Protein AF-A0A2W4UMA4-F1 (afdb_monomer)

Solvent-accessible surface area (backbone atoms only — not comparable to full-atom values): 4296 Å² total; per-residue (Å²): 125,59,71,69,57,52,51,49,51,50,48,56,57,67,74,50,84,80,67,67,95,63,88,65,50,72,67,54,52,47,53,51,51,46,48,58,47,31,77,73,66,68,57,50,78,66,53,50,50,45,50,45,51,53,47,61,80,40,39,68,63,56,50,50,62,58,57,62,68,75,110

pLDDT: mean 81.67, std 13.67, range [44.31, 93.62]

Organism: NCBI:txid47253

Secondary structure (DSSP, 8-state):
--HHHHHHHHHHHHT-TT--SS---HHHHHHHHHHHHHHHH---HHHHHHHHHHHHHTHHHHHHHHHGGG-

Mean predicted aligned error: 5.87 Å

Structure (mmCIF, N/CA/C/O backbone):
data_AF-A0A2W4UMA4-F1
#
_entry.id   AF-A0A2W4UMA4-F1
#
loop_
_atom_site.group_PDB
_atom_site.id
_atom_site.type_symbol
_atom_site.label_atom_id
_atom_site.label_alt_id
_atom_site.label_comp_id
_atom_site.label_asym_id
_atom_site.label_entity_id
_atom_site.label_seq_id
_atom_site.pdbx_PDB_ins_code
_atom_site.Cartn_x
_atom_site.Cartn_y
_atom_site.Cartn_z
_atom_site.occupancy
_atom_site.B_iso_or_equiv
_atom_site.auth_seq_id
_atom_site.auth_comp_id
_atom_site.auth_asym_id
_atom_site.auth_atom_id
_atom_site.pdbx_PDB_model_num
ATOM 1 N N . MET A 1 1 ? -3.036 -8.935 8.218 1.00 79.81 1 MET A N 1
ATOM 2 C CA . MET A 1 1 ? -3.641 -7.798 7.494 1.00 79.81 1 MET A CA 1
ATOM 3 C C . MET A 1 1 ? -4.975 -8.256 6.930 1.00 79.81 1 MET A C 1
ATOM 5 O O . MET A 1 1 ? -5.045 -9.399 6.494 1.00 79.81 1 MET A O 1
ATOM 9 N N . ASP A 1 2 ? -6.014 -7.420 6.983 1.00 86.50 2 ASP A N 1
ATOM 10 C CA . ASP A 1 2 ? -7.344 -7.757 6.450 1.00 86.50 2 ASP A CA 1
ATOM 11 C C . ASP A 1 2 ? -7.335 -7.864 4.909 1.00 86.50 2 ASP A C 1
ATOM 13 O O . ASP A 1 2 ? -6.601 -7.143 4.225 1.00 86.50 2 ASP A O 1
ATOM 17 N N . THR A 1 3 ? -8.159 -8.750 4.341 1.00 87.31 3 THR A N 1
ATOM 18 C CA . THR A 1 3 ? -8.238 -9.000 2.891 1.00 87.31 3 THR A CA 1
ATOM 19 C C . THR A 1 3 ? -8.709 -7.777 2.097 1.00 87.31 3 THR A C 1
ATOM 21 O O . THR A 1 3 ? -8.338 -7.614 0.932 1.00 87.31 3 THR A O 1
ATOM 24 N N . ARG A 1 4 ? -9.524 -6.897 2.691 1.00 88.56 4 ARG A N 1
ATOM 25 C CA . ARG A 1 4 ? -9.916 -5.616 2.085 1.00 88.56 4 ARG A CA 1
ATOM 26 C C . ARG A 1 4 ? -8.707 -4.694 1.947 1.00 88.56 4 ARG A C 1
ATOM 28 O O . ARG A 1 4 ? -8.497 -4.125 0.879 1.00 88.56 4 ARG A O 1
ATOM 35 N N . LEU A 1 5 ? -7.892 -4.611 2.995 1.00 88.00 5 LEU A N 1
ATOM 36 C CA . LEU A 1 5 ? -6.672 -3.806 3.020 1.00 88.00 5 LEU A CA 1
ATOM 37 C C . LEU A 1 5 ? -5.630 -4.336 2.027 1.00 88.00 5 LEU A C 1
ATOM 39 O O . LEU A 1 5 ? -4.987 -3.559 1.332 1.00 88.00 5 LEU A O 1
ATOM 43 N N . MET A 1 6 ? -5.505 -5.664 1.911 1.00 89.75 6 MET A N 1
ATOM 44 C CA . MET A 1 6 ? -4.625 -6.312 0.927 1.00 89.75 6 MET A CA 1
ATOM 45 C C . MET A 1 6 ? -5.026 -5.982 -0.507 1.00 89.75 6 MET A C 1
ATOM 47 O O . MET A 1 6 ? -4.164 -5.655 -1.320 1.00 89.75 6 MET A O 1
ATOM 51 N N . ARG A 1 7 ? -6.326 -6.056 -0.816 1.00 90.69 7 ARG A N 1
ATOM 52 C CA . ARG A 1 7 ? -6.846 -5.709 -2.144 1.00 90.69 7 ARG A CA 1
ATOM 53 C C . ARG A 1 7 ? -6.631 -4.237 -2.467 1.00 90.69 7 ARG A C 1
ATOM 55 O O . ARG A 1 7 ? -6.214 -3.926 -3.574 1.00 90.69 7 ARG A O 1
ATOM 62 N N . LEU A 1 8 ? -6.854 -3.349 -1.499 1.00 89.88 8 LEU A N 1
ATOM 63 C CA . LEU A 1 8 ? -6.604 -1.923 -1.681 1.00 89.88 8 LEU A CA 1
ATOM 64 C C . LEU A 1 8 ? -5.116 -1.631 -1.910 1.00 89.88 8 LEU A C 1
ATOM 66 O O . LEU A 1 8 ? -4.780 -0.865 -2.808 1.00 89.88 8 LEU A O 1
ATOM 70 N N . ALA A 1 9 ? -4.229 -2.269 -1.143 1.00 88.69 9 ALA A N 1
ATOM 71 C CA . ALA A 1 9 ? -2.790 -2.118 -1.322 1.00 88.69 9 ALA A CA 1
ATOM 72 C C . ALA A 1 9 ? -2.347 -2.551 -2.725 1.00 88.69 9 ALA A C 1
ATOM 74 O O . ALA A 1 9 ? -1.617 -1.819 -3.386 1.00 88.69 9 ALA A O 1
ATOM 75 N N . TRP A 1 10 ? -2.843 -3.694 -3.205 1.00 89.69 10 TRP A N 1
ATOM 76 C CA . TRP A 1 10 ? -2.559 -4.165 -4.561 1.00 89.69 10 TRP A CA 1
ATOM 77 C C . TRP A 1 10 ? -3.166 -3.286 -5.653 1.00 89.69 10 TRP A C 1
ATOM 79 O O . TRP A 1 10 ? -2.480 -3.025 -6.631 1.00 89.69 10 TRP A O 1
ATOM 89 N N . SER A 1 11 ? -4.385 -2.770 -5.468 1.00 90.19 11 SER A N 1
ATOM 90 C CA . SER A 1 11 ? -4.984 -1.790 -6.385 1.00 90.19 11 SER A CA 1
ATOM 91 C C . SER A 1 11 ? -4.097 -0.556 -6.519 1.00 90.19 11 SER A C 1
ATOM 93 O O . SER A 1 11 ? -3.789 -0.144 -7.625 1.00 90.19 11 SER A O 1
ATOM 95 N N . VAL A 1 12 ? -3.610 -0.003 -5.404 1.00 88.00 12 VAL A N 1
ATOM 96 C CA . VAL A 1 12 ? -2.755 1.194 -5.420 1.00 88.00 12 VAL A CA 1
ATOM 97 C C . VAL A 1 12 ? -1.393 0.940 -6.077 1.00 88.00 12 VAL A C 1
ATOM 99 O O . VAL A 1 12 ? -0.843 1.850 -6.700 1.00 88.00 12 VAL A O 1
ATOM 102 N N . VAL A 1 13 ? -0.839 -0.267 -5.928 1.00 85.88 13 VAL A N 1
ATOM 103 C CA .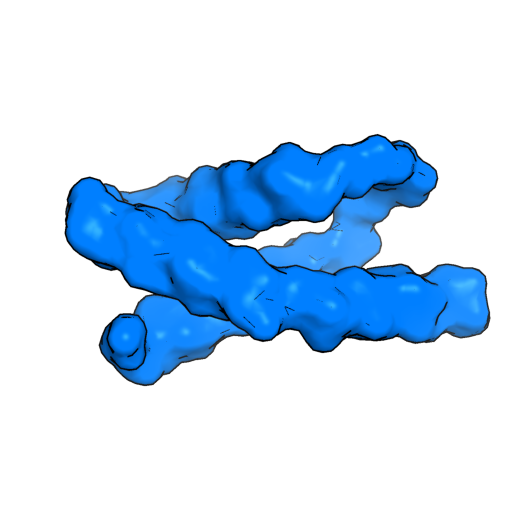 VAL A 1 13 ? 0.375 -0.687 -6.643 1.00 85.88 13 VAL A CA 1
ATOM 104 C C . VAL A 1 13 ? 0.088 -0.795 -8.146 1.00 85.88 13 VAL A C 1
ATOM 106 O O . VAL A 1 13 ? 0.807 -0.208 -8.950 1.00 85.88 13 VAL A O 1
ATOM 109 N N . ASP A 1 14 ? -0.993 -1.463 -8.538 1.00 83.94 14 ASP A N 1
ATOM 110 C CA . ASP A 1 14 ? -1.374 -1.638 -9.946 1.00 83.94 14 ASP A CA 1
ATOM 111 C C . ASP A 1 14 ? -1.678 -0.294 -10.644 1.00 83.94 14 ASP A C 1
ATOM 113 O O . ASP A 1 14 ? -1.178 -0.009 -11.727 1.00 83.94 14 ASP A O 1
ATOM 117 N N . GLU A 1 15 ? -2.384 0.607 -9.954 1.00 81.25 15 GLU A N 1
ATOM 118 C CA . GLU A 1 15 ? -2.7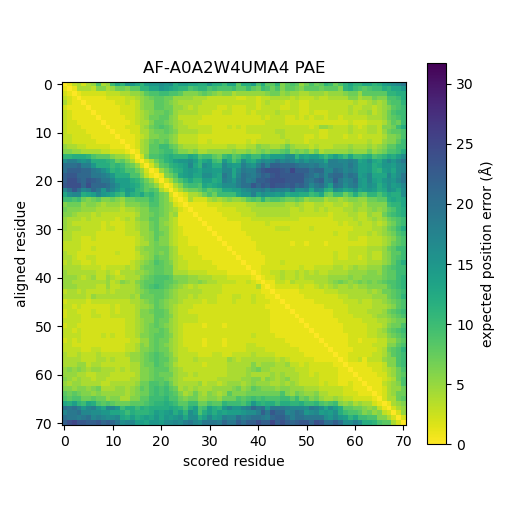31 1.967 -10.396 1.00 81.25 15 GLU A CA 1
ATOM 119 C C . GLU A 1 15 ? -1.551 2.952 -10.400 1.00 81.25 15 GLU A C 1
ATOM 121 O O . GLU A 1 15 ? -1.742 4.146 -10.646 1.00 81.25 15 GLU A O 1
ATOM 126 N N . ALA A 1 16 ? -0.322 2.511 -10.123 1.00 70.12 16 ALA A N 1
ATOM 127 C CA . ALA A 1 16 ? 0.855 3.372 -10.1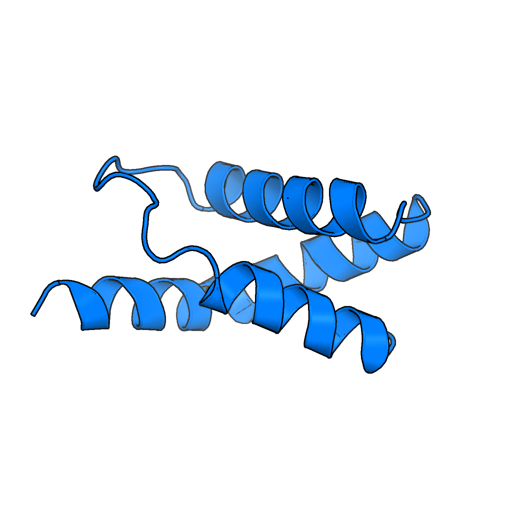85 1.00 70.12 16 ALA A CA 1
ATOM 128 C C . ALA A 1 16 ? 1.762 3.145 -11.417 1.00 70.12 16 ALA A C 1
ATOM 130 O O . ALA A 1 16 ? 2.980 3.111 -11.234 1.00 70.12 16 ALA A O 1
ATOM 131 N N . PRO A 1 17 ? 1.242 3.063 -12.663 1.00 55.12 17 PRO A N 1
ATOM 132 C CA . PRO A 1 17 ? 2.075 2.900 -13.854 1.00 55.12 17 PRO A CA 1
ATOM 133 C C . PRO A 1 17 ? 2.836 4.181 -14.251 1.00 55.12 17 PRO A C 1
ATOM 135 O O . PRO A 1 17 ? 3.727 4.127 -15.089 1.00 55.12 17 PRO A O 1
ATOM 138 N N . GLU A 1 18 ? 2.552 5.335 -13.634 1.00 53.88 18 GLU A N 1
ATOM 139 C CA . GLU A 1 18 ? 3.183 6.624 -13.978 1.00 53.88 18 GLU A CA 1
ATOM 140 C C . GLU A 1 18 ? 4.269 7.085 -12.993 1.00 53.88 18 GLU A C 1
ATOM 142 O O . GLU A 1 18 ? 4.561 8.280 -12.895 1.00 53.88 18 GLU A O 1
ATOM 147 N N . GLN A 1 19 ? 4.875 6.183 -12.211 1.00 55.91 19 GLN A N 1
ATOM 148 C CA . GLN A 1 19 ? 6.012 6.616 -11.397 1.00 55.91 19 GLN A CA 1
ATOM 149 C C . GLN A 1 19 ? 7.207 6.900 -12.315 1.00 55.91 19 GLN A C 1
ATOM 151 O O . GLN A 1 19 ? 7.610 6.027 -13.089 1.00 55.91 19 GLN A O 1
ATOM 156 N N . PRO A 1 20 ? 7.766 8.125 -12.277 1.00 45.66 20 PRO A N 1
ATOM 157 C CA . PRO A 1 20 ? 8.856 8.497 -13.158 1.00 45.66 20 PRO A CA 1
ATOM 158 C C . PRO A 1 20 ? 10.003 7.516 -12.943 1.00 45.66 20 PRO A C 1
ATOM 160 O O . PRO A 1 20 ? 10.258 7.107 -11.813 1.00 45.66 20 PRO A O 1
ATOM 163 N N . ARG A 1 21 ? 10.719 7.189 -14.026 1.00 54.03 21 ARG A N 1
ATOM 164 C CA . ARG A 1 21 ? 11.927 6.335 -14.114 1.00 54.03 21 ARG A CA 1
ATOM 165 C C . ARG A 1 21 ? 13.085 6.739 -13.174 1.00 54.03 21 ARG A C 1
ATOM 167 O O . ARG A 1 21 ? 14.231 6.338 -13.368 1.00 54.03 21 ARG A O 1
ATOM 174 N N . GLN A 1 22 ? 12.826 7.602 -12.203 1.00 53.00 22 GLN A N 1
ATOM 175 C CA . GLN A 1 22 ? 13.741 7.987 -11.159 1.00 53.00 22 GLN A CA 1
ATOM 176 C C . GLN A 1 22 ? 13.879 6.837 -10.172 1.00 53.00 22 GLN A C 1
ATOM 178 O O . GLN A 1 22 ? 12.906 6.225 -9.743 1.00 53.00 22 GLN A O 1
ATOM 183 N N . ARG A 1 23 ? 15.135 6.560 -9.831 1.00 59.34 23 ARG A N 1
ATOM 184 C CA . ARG A 1 23 ? 15.589 5.580 -8.846 1.00 59.34 23 ARG A CA 1
ATOM 185 C C . ARG A 1 23 ? 15.106 5.963 -7.439 1.00 59.34 23 ARG A C 1
ATOM 187 O O . ARG A 1 23 ? 15.922 6.303 -6.586 1.00 59.34 23 ARG A O 1
ATOM 194 N N . ALA A 1 24 ? 13.797 5.978 -7.204 1.00 65.94 24 ALA A N 1
ATOM 195 C CA . ALA A 1 24 ? 13.254 6.094 -5.863 1.00 65.94 24 ALA A CA 1
ATOM 196 C C . ALA A 1 24 ? 13.781 4.908 -5.053 1.00 65.94 24 ALA A C 1
ATOM 198 O O . ALA A 1 24 ? 13.802 3.772 -5.541 1.00 65.94 24 ALA A O 1
ATOM 199 N N . SER A 1 25 ? 14.263 5.171 -3.840 1.00 77.81 25 SER A N 1
ATOM 200 C CA . SER A 1 25 ? 14.687 4.079 -2.976 1.00 77.81 25 SER A CA 1
ATOM 201 C C . SER A 1 25 ? 13.479 3.195 -2.657 1.00 77.81 25 SER A C 1
ATOM 203 O O . SER A 1 25 ? 12.333 3.652 -2.666 1.00 77.81 25 SER A O 1
ATOM 205 N N . ALA A 1 26 ? 13.723 1.928 -2.331 1.00 77.94 26 ALA A N 1
ATOM 206 C CA . ALA A 1 26 ? 12.664 1.030 -1.881 1.00 77.94 26 ALA A CA 1
ATOM 207 C C . ALA A 1 26 ? 11.823 1.642 -0.746 1.00 77.94 26 ALA A C 1
ATOM 209 O O . ALA A 1 26 ? 10.602 1.527 -0.740 1.00 77.94 26 ALA A O 1
ATOM 210 N N . ALA A 1 27 ? 12.471 2.346 0.186 1.00 83.06 27 ALA A N 1
ATOM 211 C CA . ALA A 1 27 ? 11.797 3.013 1.292 1.00 83.06 27 ALA A CA 1
ATOM 212 C C . ALA A 1 27 ? 10.859 4.135 0.816 1.00 83.06 27 ALA A C 1
ATOM 214 O O . ALA A 1 27 ? 9.739 4.244 1.317 1.00 83.06 27 ALA A O 1
ATOM 215 N N . ASP A 1 28 ? 11.279 4.933 -0.168 1.00 84.06 28 ASP A N 1
ATOM 216 C CA . ASP A 1 28 ? 10.450 6.001 -0.736 1.00 84.06 28 ASP A CA 1
ATOM 217 C C . ASP A 1 28 ? 9.228 5.432 -1.454 1.00 84.06 28 ASP A C 1
ATOM 219 O O . ASP A 1 28 ? 8.114 5.926 -1.274 1.00 84.06 28 ASP A O 1
ATOM 223 N N . GLN A 1 29 ? 9.419 4.346 -2.205 1.00 83.88 29 GLN A N 1
ATOM 224 C CA . GLN A 1 29 ? 8.347 3.676 -2.935 1.00 83.88 29 GLN A CA 1
ATOM 225 C C . GLN A 1 29 ? 7.294 3.093 -1.977 1.00 83.88 29 GLN A C 1
ATOM 227 O O . GLN A 1 29 ? 6.093 3.301 -2.159 1.00 83.88 29 GLN A O 1
ATOM 232 N N . ILE A 1 30 ? 7.740 2.444 -0.897 1.00 88.69 30 ILE A N 1
ATOM 233 C CA . ILE A 1 30 ? 6.871 1.934 0.172 1.00 88.69 30 ILE A CA 1
ATOM 234 C C . ILE A 1 30 ? 6.091 3.084 0.816 1.00 88.69 30 ILE A C 1
ATOM 236 O O . ILE A 1 30 ? 4.871 3.006 0.947 1.00 88.69 30 ILE A O 1
ATOM 240 N N . ASN A 1 31 ? 6.778 4.159 1.213 1.00 89.31 31 ASN A N 1
ATOM 241 C CA . ASN A 1 31 ? 6.142 5.302 1.868 1.00 89.31 31 ASN A CA 1
ATOM 242 C C . ASN A 1 31 ? 5.108 5.976 0.954 1.00 89.31 31 ASN A C 1
ATOM 244 O O . ASN A 1 31 ? 4.052 6.394 1.429 1.00 89.31 31 ASN A O 1
ATOM 248 N N . LEU A 1 32 ? 5.378 6.041 -0.351 1.00 88.38 32 LEU A N 1
ATOM 249 C CA . LEU A 1 32 ? 4.446 6.571 -1.339 1.00 88.38 32 LEU A CA 1
ATOM 250 C C . LEU A 1 32 ? 3.184 5.709 -1.456 1.00 88.38 32 LEU A C 1
ATOM 252 O O . LEU A 1 32 ? 2.078 6.250 -1.434 1.00 88.38 32 LEU A O 1
ATOM 256 N N . PHE A 1 33 ? 3.318 4.382 -1.524 1.00 89.56 33 PHE A N 1
ATOM 257 C CA . PHE A 1 33 ? 2.158 3.488 -1.537 1.00 89.56 33 PHE A CA 1
ATOM 258 C C . PHE A 1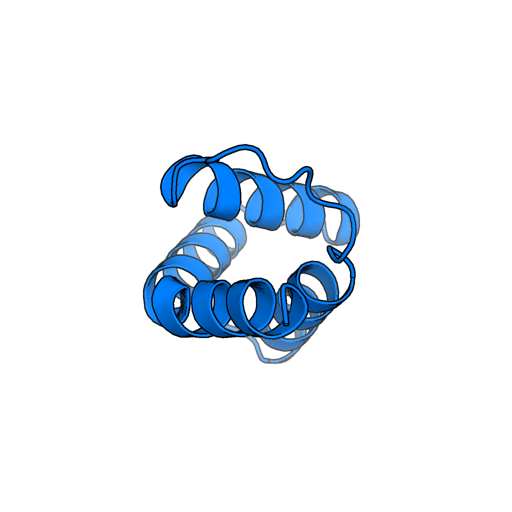 33 ? 1.357 3.565 -0.242 1.00 89.56 33 PHE A C 1
ATOM 260 O O . PHE A 1 33 ? 0.139 3.706 -0.294 1.00 89.56 33 PHE A O 1
ATOM 267 N N . VAL A 1 34 ? 2.028 3.547 0.912 1.00 92.06 34 VAL A N 1
ATOM 268 C CA . VAL A 1 34 ? 1.371 3.705 2.217 1.00 92.06 34 VAL A CA 1
ATOM 269 C C . VAL A 1 34 ? 0.562 5.000 2.250 1.00 92.06 34 VAL A C 1
ATOM 271 O O . VAL A 1 34 ? -0.597 4.967 2.647 1.00 92.06 34 VAL A O 1
ATOM 274 N N . ARG A 1 35 ? 1.130 6.117 1.775 1.00 91.38 35 ARG A N 1
ATOM 275 C CA . ARG A 1 35 ? 0.433 7.407 1.711 1.00 91.38 35 ARG A CA 1
ATOM 276 C C . ARG A 1 35 ? -0.783 7.371 0.783 1.00 91.38 35 ARG A C 1
ATOM 278 O O . ARG A 1 35 ? -1.852 7.798 1.187 1.00 91.38 35 ARG A O 1
ATOM 285 N N . LYS A 1 36 ? -0.657 6.805 -0.420 1.00 90.62 36 LYS A N 1
ATOM 286 C CA . LYS A 1 36 ? -1.786 6.677 -1.359 1.00 90.62 36 LYS A CA 1
ATOM 287 C C . LYS A 1 36 ? -2.927 5.816 -0.806 1.00 90.62 36 LYS A C 1
ATOM 289 O O . LYS A 1 36 ? -4.092 6.099 -1.068 1.00 90.62 36 LYS A O 1
ATOM 294 N N . ILE A 1 37 ? -2.604 4.751 -0.073 1.00 91.12 37 ILE A N 1
ATOM 295 C CA . ILE A 1 37 ? -3.604 3.891 0.576 1.00 91.12 37 ILE A CA 1
ATOM 296 C C . ILE A 1 37 ? -4.268 4.654 1.729 1.00 91.12 37 ILE A C 1
ATOM 298 O O . ILE A 1 37 ? -5.486 4.594 1.884 1.00 91.12 37 ILE A O 1
ATOM 302 N N . ASP A 1 38 ? -3.476 5.404 2.495 1.00 92.44 38 ASP A N 1
ATOM 303 C CA . ASP A 1 38 ? -3.947 6.256 3.584 1.00 92.44 38 ASP A CA 1
ATOM 304 C C . ASP A 1 38 ? -4.911 7.344 3.111 1.00 92.44 38 ASP A C 1
ATOM 306 O O . ASP A 1 38 ? -5.991 7.481 3.678 1.00 92.44 38 ASP A O 1
ATOM 310 N N . ASP A 1 39 ? -4.594 8.021 2.008 1.00 90.56 39 ASP A N 1
ATOM 311 C CA . ASP A 1 39 ? -5.459 9.040 1.405 1.00 90.56 39 ASP A CA 1
ATOM 312 C C . ASP A 1 39 ? -6.823 8.464 0.962 1.00 90.56 39 ASP A C 1
ATOM 314 O O . ASP A 1 39 ? -7.826 9.177 0.945 1.00 90.56 39 ASP A O 1
ATOM 318 N N . ARG A 1 40 ? -6.889 7.169 0.613 1.00 89.75 40 ARG A N 1
ATOM 319 C CA . ARG A 1 40 ? -8.120 6.500 0.144 1.00 89.75 40 ARG A CA 1
ATOM 320 C C . ARG A 1 40 ? -8.959 5.887 1.260 1.00 89.75 40 ARG A C 1
ATOM 322 O O . ARG A 1 40 ? -10.176 5.793 1.117 1.00 89.75 40 ARG A O 1
ATOM 329 N N . ALA A 1 41 ? -8.323 5.400 2.321 1.00 89.00 41 ALA A N 1
ATOM 330 C CA . ALA A 1 41 ? -8.987 4.599 3.349 1.00 89.00 41 ALA A CA 1
ATOM 331 C C . ALA A 1 41 ? -8.909 5.182 4.762 1.00 89.00 41 ALA A C 1
ATOM 333 O O . ALA A 1 41 ? -9.545 4.616 5.646 1.00 89.00 41 ALA A O 1
ATOM 334 N N . ALA A 1 42 ? -8.177 6.285 4.964 1.00 92.12 42 ALA A N 1
ATOM 335 C CA . ALA A 1 42 ? -7.921 6.898 6.267 1.00 92.12 42 ALA A CA 1
ATOM 336 C C . ALA A 1 42 ? -7.457 5.853 7.298 1.00 92.12 42 ALA A C 1
ATOM 338 O O . ALA A 1 42 ? -8.187 5.510 8.230 1.00 92.12 42 ALA A O 1
ATOM 339 N N . LEU A 1 43 ? -6.256 5.302 7.097 1.00 91.06 43 LEU A N 1
ATOM 340 C CA . LEU A 1 43 ? -5.777 4.173 7.891 1.00 91.06 43 LEU A CA 1
ATOM 341 C C . LEU A 1 43 ? -5.539 4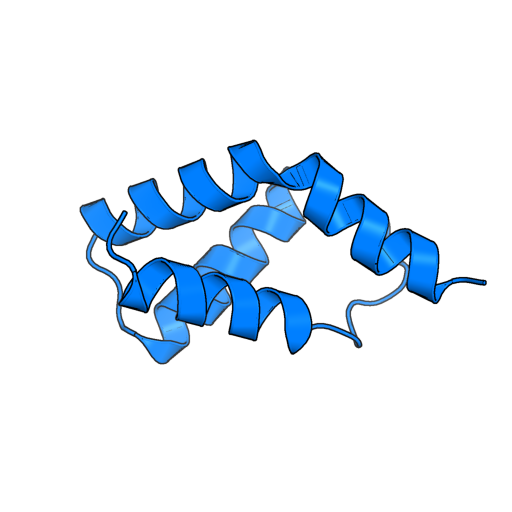.591 9.344 1.00 91.06 43 LEU A C 1
ATOM 343 O O . LEU A 1 43 ? -4.941 5.628 9.639 1.00 91.06 43 LEU A O 1
ATOM 347 N N . SER A 1 44 ? -5.904 3.715 10.272 1.00 93.62 44 SER A N 1
ATOM 348 C CA . SER A 1 44 ? -5.410 3.801 11.643 1.00 93.62 44 SER A CA 1
ATOM 349 C C . SER A 1 44 ? -3.894 3.569 11.705 1.00 93.62 44 SER A C 1
ATOM 351 O O . SER A 1 44 ? -3.289 2.970 10.811 1.00 93.62 44 SER A O 1
ATOM 353 N N . SER A 1 45 ? -3.255 3.970 12.809 1.00 92.31 45 SER A N 1
ATOM 354 C CA . SER A 1 45 ? -1.819 3.730 13.031 1.00 92.31 45 SER A CA 1
ATOM 355 C C . SER A 1 45 ? -1.436 2.249 12.905 1.00 92.31 45 SER A C 1
ATOM 357 O O . SER A 1 45 ? -0.380 1.926 12.357 1.00 92.31 45 SER A O 1
ATOM 359 N N . GLN A 1 46 ? -2.309 1.347 13.367 1.00 92.50 46 GLN A N 1
ATOM 360 C CA . GLN A 1 46 ? -2.102 -0.097 13.271 1.00 92.50 46 GLN A CA 1
ATOM 361 C C . GLN A 1 46 ? -2.208 -0.586 11.823 1.00 92.50 46 GLN A C 1
ATOM 363 O O . GLN A 1 46 ? -1.350 -1.339 11.363 1.00 92.50 46 GLN A O 1
ATOM 368 N N . GLU A 1 47 ? -3.224 -0.147 11.082 1.00 92.56 47 GLU A N 1
ATOM 369 C CA . GLU A 1 47 ? -3.393 -0.506 9.671 1.00 92.56 47 GLU A CA 1
ATOM 370 C C . GLU A 1 47 ? -2.248 0.034 8.815 1.00 92.56 47 GLU A C 1
ATOM 372 O O . GLU A 1 47 ? -1.706 -0.692 7.985 1.00 92.56 47 GLU A O 1
ATOM 377 N N . ARG A 1 48 ? -1.803 1.267 9.072 1.00 92.50 48 ARG A N 1
ATOM 378 C CA . ARG A 1 48 ? -0.649 1.863 8.395 1.00 92.50 48 ARG A CA 1
ATOM 379 C C . ARG A 1 48 ? 0.616 1.029 8.602 1.00 92.50 48 ARG A C 1
ATOM 381 O O . ARG A 1 48 ? 1.362 0.801 7.649 1.00 92.50 48 ARG A O 1
ATOM 388 N N . GLN A 1 49 ? 0.847 0.530 9.818 1.00 93.19 49 GLN A N 1
ATOM 389 C CA . GLN A 1 49 ? 1.971 -0.363 10.103 1.00 93.19 49 GLN A CA 1
ATOM 390 C C . GLN A 1 49 ? 1.828 -1.713 9.385 1.00 93.19 49 GLN A C 1
ATOM 392 O O . GLN A 1 49 ? 2.803 -2.201 8.816 1.00 93.19 49 GLN A O 1
ATOM 397 N N . GLN A 1 50 ? 0.624 -2.291 9.356 1.00 93.31 50 GLN A N 1
ATOM 398 C CA . GLN A 1 50 ? 0.358 -3.543 8.640 1.00 93.31 50 GLN A CA 1
ATOM 399 C C . GLN A 1 50 ? 0.576 -3.406 7.131 1.00 93.31 50 GLN A C 1
ATOM 401 O O . GLN A 1 50 ? 1.214 -4.270 6.536 1.00 93.31 50 GLN A O 1
ATOM 406 N N . VAL A 1 51 ? 0.099 -2.317 6.525 1.00 92.62 51 VAL A N 1
ATOM 407 C CA . VAL A 1 51 ? 0.292 -2.017 5.099 1.00 92.62 51 VAL A CA 1
ATOM 408 C C . VAL A 1 51 ? 1.769 -1.818 4.791 1.00 92.62 51 VAL A C 1
ATOM 410 O O . VAL A 1 51 ? 2.275 -2.399 3.835 1.00 92.62 51 VAL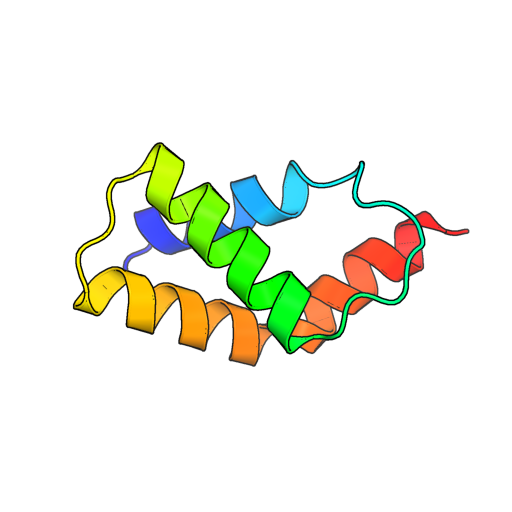 A O 1
ATOM 413 N N . LYS A 1 52 ? 2.484 -1.051 5.620 1.00 92.25 52 LYS A N 1
ATOM 414 C CA . LYS A 1 52 ? 3.924 -0.841 5.449 1.00 92.25 52 LYS A CA 1
ATOM 415 C C . LYS A 1 52 ? 4.694 -2.160 5.504 1.00 92.25 52 LYS A C 1
ATOM 417 O O . LYS A 1 52 ? 5.491 -2.420 4.611 1.00 92.25 52 LYS A O 1
ATOM 422 N N . GLN A 1 53 ? 4.430 -2.995 6.511 1.00 93.56 53 GLN A N 1
ATOM 423 C CA . GLN A 1 53 ? 5.070 -4.305 6.634 1.00 93.56 53 GLN A CA 1
ATOM 424 C C . GLN A 1 53 ? 4.755 -5.190 5.424 1.00 93.56 53 GLN A C 1
ATOM 426 O O . GLN A 1 53 ? 5.657 -5.746 4.812 1.00 93.56 53 GLN A O 1
ATOM 431 N N . TYR A 1 54 ? 3.484 -5.245 5.029 1.00 92.81 54 TYR A N 1
ATOM 432 C CA . TYR A 1 54 ? 3.029 -6.041 3.897 1.00 92.81 54 TYR A CA 1
ATOM 433 C C . TYR A 1 54 ? 3.702 -5.652 2.574 1.00 92.81 54 TYR A C 1
ATOM 435 O O . TYR A 1 54 ? 4.081 -6.522 1.789 1.00 92.81 54 TYR A O 1
ATOM 443 N N . LEU A 1 55 ? 3.852 -4.350 2.323 1.00 89.75 55 LEU A N 1
ATOM 444 C CA . LEU A 1 55 ? 4.532 -3.848 1.134 1.00 89.75 55 LEU A CA 1
ATOM 445 C C . LEU A 1 55 ? 6.044 -4.107 1.204 1.00 89.75 55 LEU A C 1
ATOM 447 O O . LEU A 1 55 ? 6.632 -4.440 0.180 1.00 89.75 55 LEU A O 1
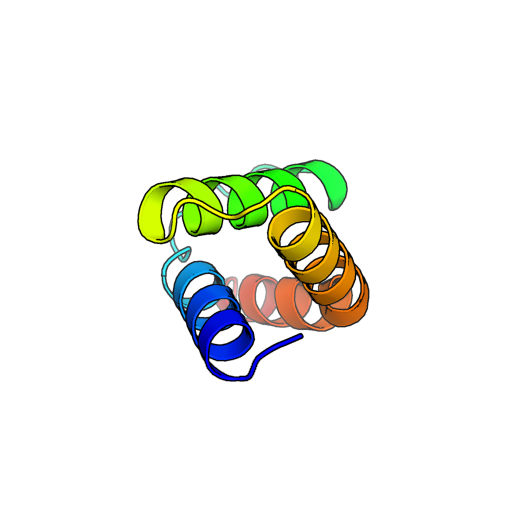ATOM 451 N N . CYS A 1 56 ? 6.667 -4.012 2.387 1.00 91.06 56 CYS A N 1
ATOM 452 C CA . CYS A 1 56 ? 8.080 -4.360 2.581 1.00 91.06 56 CYS A CA 1
ATOM 453 C C . CYS A 1 56 ? 8.339 -5.835 2.259 1.00 91.06 56 CYS A C 1
ATOM 455 O O . CYS A 1 56 ? 9.250 -6.141 1.494 1.00 91.06 56 CYS A O 1
ATOM 457 N N . ASP A 1 57 ? 7.508 -6.737 2.785 1.00 91.50 57 ASP A N 1
ATOM 458 C CA . ASP A 1 57 ? 7.642 -8.184 2.577 1.00 91.50 57 ASP A CA 1
ATOM 459 C C . ASP A 1 57 ? 7.504 -8.571 1.095 1.00 91.50 57 ASP A C 1
ATOM 461 O O . ASP A 1 57 ? 8.055 -9.573 0.643 1.00 91.50 57 ASP A O 1
ATOM 465 N N . ARG A 1 58 ? 6.762 -7.769 0.322 1.00 89.31 58 A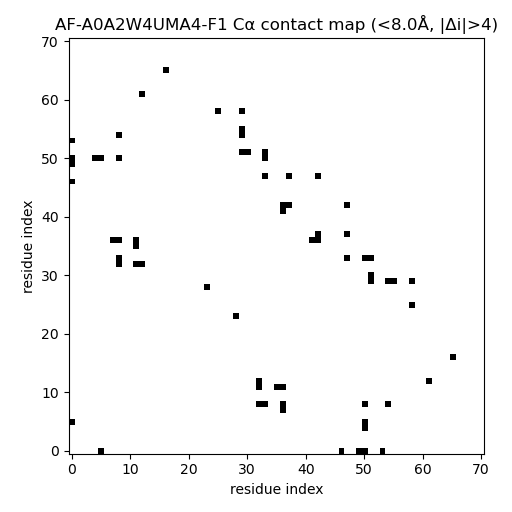RG A N 1
ATOM 466 C CA . ARG A 1 58 ? 6.472 -7.998 -1.103 1.00 89.31 58 ARG A CA 1
ATOM 467 C C . ARG A 1 58 ? 7.221 -7.056 -2.035 1.00 89.31 58 ARG A C 1
ATOM 469 O O . ARG A 1 58 ? 6.934 -7.037 -3.230 1.00 89.31 58 ARG A O 1
ATOM 476 N N . LEU A 1 59 ? 8.190 -6.309 -1.518 1.00 86.12 59 LEU A N 1
ATOM 477 C CA . LEU A 1 59 ? 8.934 -5.311 -2.276 1.00 86.12 59 LEU A CA 1
ATOM 478 C C . LEU A 1 59 ? 9.573 -5.901 -3.539 1.00 86.12 59 LEU A C 1
ATOM 480 O O . LEU A 1 59 ? 9.505 -5.275 -4.590 1.00 86.12 59 LEU A O 1
ATOM 484 N N . HIS A 1 60 ? 10.141 -7.106 -3.453 1.00 83.38 60 HIS A N 1
ATOM 485 C CA . HIS A 1 60 ? 10.732 -7.788 -4.607 1.00 83.38 60 HIS A CA 1
ATOM 486 C C . HIS A 1 60 ? 9.719 -7.991 -5.741 1.00 83.38 60 HIS A C 1
ATOM 488 O O . HIS A 1 60 ? 9.987 -7.601 -6.870 1.00 83.38 60 HIS A O 1
ATOM 49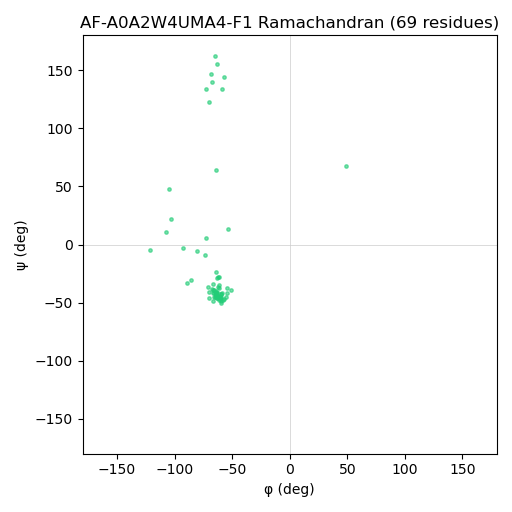4 N N . LEU A 1 61 ? 8.523 -8.493 -5.424 1.00 84.88 61 LEU A N 1
ATOM 495 C CA . LEU A 1 61 ? 7.457 -8.710 -6.405 1.00 84.88 61 LEU A CA 1
ATOM 496 C C . LEU A 1 61 ? 6.967 -7.387 -7.014 1.00 84.88 61 LEU A C 1
ATOM 498 O O . LEU A 1 61 ? 6.718 -7.294 -8.212 1.00 84.88 61 LEU A O 1
ATOM 502 N N . ILE A 1 62 ? 6.848 -6.348 -6.184 1.00 83.06 62 ILE A N 1
ATOM 503 C CA . ILE A 1 62 ? 6.498 -4.996 -6.632 1.00 83.06 62 ILE A CA 1
ATOM 504 C C . ILE A 1 62 ? 7.559 -4.484 -7.620 1.00 83.06 62 ILE A C 1
ATOM 506 O O . ILE A 1 62 ? 7.212 -3.972 -8.678 1.00 83.06 62 ILE A O 1
ATOM 510 N N . GLN A 1 63 ? 8.848 -4.656 -7.317 1.00 80.75 63 GLN A N 1
ATOM 511 C CA . GLN A 1 63 ? 9.943 -4.257 -8.205 1.00 80.75 63 GLN A CA 1
ATOM 512 C C . GLN A 1 63 ? 9.942 -5.033 -9.527 1.00 80.75 63 GLN A C 1
ATOM 514 O O . GLN A 1 63 ? 10.135 -4.416 -10.574 1.00 80.75 63 GLN A O 1
ATOM 519 N N . GLU A 1 64 ? 9.685 -6.343 -9.500 1.00 80.25 64 GLU A N 1
ATOM 520 C CA . GLU A 1 64 ? 9.570 -7.172 -10.708 1.00 80.25 64 GLU A CA 1
ATOM 521 C C . GLU A 1 64 ? 8.445 -6.683 -11.631 1.00 80.25 64 GLU A C 1
ATOM 523 O O . GLU A 1 64 ? 8.657 -6.559 -12.837 1.00 80.25 64 GLU A O 1
ATOM 528 N N . LEU A 1 65 ? 7.283 -6.317 -11.076 1.00 76.38 65 LEU A N 1
ATOM 529 C CA . LEU A 1 65 ? 6.146 -5.796 -11.848 1.00 76.38 65 LEU A CA 1
ATOM 530 C C . LEU A 1 65 ? 6.468 -4.496 -12.597 1.00 76.38 65 LEU A C 1
ATOM 532 O O . LEU A 1 65 ? 5.971 -4.292 -13.704 1.00 76.38 65 LEU A O 1
ATOM 536 N N . TYR A 1 66 ? 7.295 -3.621 -12.022 1.00 70.06 66 TYR A N 1
ATOM 537 C CA . TYR A 1 66 ? 7.701 -2.377 -12.686 1.00 70.06 66 TYR A CA 1
ATOM 538 C C . TYR A 1 66 ? 8.909 -2.552 -13.604 1.00 70.06 66 TYR A C 1
ATOM 540 O O . TYR A 1 66 ? 9.000 -1.856 -14.611 1.00 70.06 66 TYR A O 1
ATOM 548 N N . GLN A 1 67 ? 9.826 -3.476 -13.305 1.00 66.88 67 GLN A N 1
ATOM 549 C CA . GLN A 1 67 ? 10.925 -3.804 -14.219 1.00 66.88 67 GLN A CA 1
ATOM 550 C C . GLN A 1 67 ? 10.410 -4.483 -15.494 1.00 66.88 67 GLN A C 1
ATOM 552 O O . GLN A 1 67 ? 10.884 -4.160 -16.581 1.00 66.88 67 GLN A O 1
ATOM 557 N N . ALA A 1 68 ? 9.402 -5.354 -15.380 1.00 58.19 68 ALA A N 1
ATOM 558 C CA . ALA A 1 68 ? 8.770 -6.017 -16.519 1.00 58.19 68 ALA A CA 1
ATOM 559 C C . ALA A 1 68 ? 8.056 -5.044 -17.479 1.00 58.19 68 ALA A C 1
ATOM 561 O O . ALA A 1 68 ? 7.910 -5.357 -18.653 1.00 58.19 68 ALA A O 1
ATOM 562 N N . GLN A 1 69 ? 7.655 -3.857 -17.011 1.00 55.25 69 GLN A N 1
ATOM 563 C CA . GLN A 1 69 ? 7.027 -2.817 -17.841 1.00 55.25 69 GLN A CA 1
ATOM 564 C C . GLN A 1 69 ? 8.026 -1.975 -18.658 1.00 55.25 69 GLN A C 1
ATOM 566 O O . GLN A 1 69 ? 7.611 -1.120 -19.436 1.00 55.25 69 GLN A O 1
ATOM 571 N N . ILE A 1 70 ? 9.339 -2.169 -18.476 1.00 52.31 70 ILE A N 1
ATOM 572 C CA . ILE A 1 70 ? 10.394 -1.410 -19.177 1.00 52.31 70 ILE A CA 1
ATOM 573 C C . ILE A 1 70 ? 10.851 -2.122 -20.474 1.00 52.31 70 ILE A C 1
ATOM 575 O O . ILE A 1 70 ? 11.667 -1.565 -21.209 1.00 52.31 70 ILE A O 1
ATOM 579 N N . ILE A 1 71 ? 10.321 -3.316 -20.780 1.00 44.31 71 ILE A N 1
ATOM 580 C CA . ILE A 1 71 ? 10.679 -4.132 -21.959 1.00 44.31 71 ILE A CA 1
ATOM 581 C C . ILE A 1 71 ? 9.622 -4.001 -23.058 1.00 44.31 71 ILE A C 1
ATOM 583 O O . ILE A 1 71 ? 8.422 -4.142 -22.737 1.00 44.31 71 ILE A O 1
#

Foldseek 3Di:
DDPVLVVLLVVLLVVPLPDPPDCDDLLRVLVVSLVVSCVVPVDDPVSSVVSSVVCVVCSVVSVVVNVVVVD

Nearest PDB structures (foldseek):
  6o35-assembly1_A  TM=3.976E-01  e=6.515E+00  synthetic construct

Sequence (71 aa):
MDTRLMRLAWSVVDEAPEQPRQRASAADQINLFVRKIDDRAALSSQERQQVKQYLCDRLHLIQELYQAQII

Radius of gyration: 11.81 Å; Cα contacts (8 Å, |Δi|>4): 34; chains: 1; bounding box: 26×18×35 Å